Protein AF-A0A354IXG4-F1 (afdb_monomer_lite)

Secondary structure (DSSP, 8-state):
---SEEEGGGHHHHHHHHHHTT--S-GGGGEEEETTEEEE-HHHHTT-------TTTS----S-S-----S-GGGS-GGGTT-

Sequence (83 aa):
MRAASLDAATLPALQRQYRHGGGSGQVADYFEVRDGRAVLLPHLRARITWASYSLATDASCNEFQAIVCCRDPRDFGPALRQR

pLDDT: mean 81.77, std 15.67, range [49.47, 96.88]

Foldseek 3Di:
DPQQKDQLVCQVVVQVVCVVVVHDDRPLVQFDDDPRMTGGDPVVVVPDDDDDDDLVPDDDPPDDPDDDDPDDLVVDDPVSSPD

Radius of gyration: 16.33 Å; chains: 1; bounding box: 37×23×37 Å

Structure (mmCIF, N/CA/C/O backbone):
data_AF-A0A354IXG4-F1
#
_entry.id   AF-A0A354IXG4-F1
#
loop_
_atom_site.group_PDB
_atom_site.id
_atom_site.type_symbol
_atom_site.label_atom_id
_atom_site.label_alt_id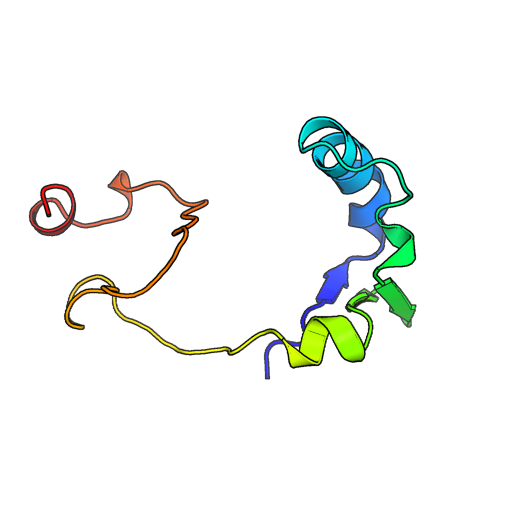
_atom_site.label_comp_id
_atom_site.label_asym_id
_atom_site.label_entity_id
_atom_site.label_seq_id
_atom_site.pdbx_PDB_ins_code
_atom_site.Cartn_x
_atom_site.Cartn_y
_atom_site.Cartn_z
_atom_site.occupancy
_atom_site.B_iso_or_equiv
_atom_site.auth_seq_id
_atom_site.auth_comp_id
_atom_site.auth_asym_id
_atom_site.auth_atom_id
_atom_site.pdbx_PDB_model_num
ATOM 1 N N . MET A 1 1 ? -7.949 -9.649 -11.263 1.00 49.47 1 MET A N 1
ATOM 2 C CA . MET A 1 1 ? -7.862 -8.217 -10.898 1.00 49.47 1 MET A CA 1
ATOM 3 C C . MET A 1 1 ? -7.173 -8.131 -9.544 1.00 49.47 1 MET A C 1
ATOM 5 O O . MET A 1 1 ? -7.683 -8.709 -8.592 1.00 49.47 1 MET A O 1
ATOM 9 N N . ARG A 1 2 ? -5.978 -7.538 -9.447 1.00 59.28 2 ARG A N 1
ATOM 10 C CA . ARG A 1 2 ? -5.269 -7.448 -8.162 1.00 59.28 2 ARG A CA 1
ATOM 11 C C . ARG A 1 2 ? -5.991 -6.388 -7.330 1.00 59.28 2 ARG A C 1
ATOM 13 O O . ARG A 1 2 ? -5.849 -5.199 -7.587 1.00 59.28 2 ARG A O 1
ATOM 20 N N . ALA A 1 3 ? -6.865 -6.812 -6.420 1.00 68.44 3 ALA A N 1
ATOM 21 C CA . ALA A 1 3 ? -7.537 -5.885 -5.520 1.00 68.44 3 ALA A CA 1
ATOM 22 C C . ALA A 1 3 ? -6.444 -5.164 -4.727 1.00 68.44 3 ALA A C 1
ATOM 24 O O . ALA A 1 3 ? -5.618 -5.847 -4.121 1.00 68.44 3 ALA A O 1
ATOM 25 N N . ALA A 1 4 ? -6.405 -3.828 -4.786 1.00 89.38 4 ALA A N 1
ATOM 26 C CA . ALA A 1 4 ? -5.469 -2.974 -4.053 1.00 89.38 4 ALA A CA 1
ATOM 27 C C . ALA A 1 4 ? -5.671 -3.172 -2.539 1.00 89.38 4 ALA A C 1
ATOM 29 O O . ALA A 1 4 ? -6.369 -2.413 -1.873 1.00 89.38 4 ALA A O 1
ATOM 30 N N . SER A 1 5 ? -5.171 -4.297 -2.042 1.00 93.00 5 SER A N 1
ATOM 31 C CA . SER A 1 5 ? -5.543 -4.895 -0.773 1.00 93.00 5 SER A CA 1
ATOM 32 C C . SER A 1 5 ? -4.383 -5.687 -0.200 1.00 93.00 5 SER A C 1
ATOM 34 O O . SER A 1 5 ? -3.598 -6.308 -0.925 1.00 93.00 5 SER A O 1
ATOM 36 N N . LEU A 1 6 ? -4.318 -5.685 1.118 1.00 93.56 6 LEU A N 1
ATOM 37 C CA . LEU A 1 6 ? -3.284 -6.306 1.925 1.00 93.56 6 LEU A CA 1
ATOM 38 C C . LEU A 1 6 ? -3.928 -7.014 3.117 1.00 93.56 6 LEU A C 1
ATOM 40 O O . LEU A 1 6 ? -5.125 -6.875 3.366 1.00 93.56 6 LEU A O 1
ATOM 44 N N . ASP A 1 7 ? -3.150 -7.836 3.808 1.00 95.50 7 ASP A N 1
ATOM 45 C CA . ASP A 1 7 ? -3.601 -8.451 5.054 1.00 95.50 7 ASP A CA 1
ATOM 46 C C . ASP A 1 7 ? -3.755 -7.360 6.119 1.00 95.50 7 ASP A C 1
ATOM 48 O O . ASP A 1 7 ? -2.811 -6.604 6.374 1.00 95.50 7 ASP A O 1
ATOM 52 N N . ALA A 1 8 ? -4.937 -7.261 6.727 1.00 95.69 8 ALA A N 1
ATOM 53 C CA . ALA A 1 8 ? -5.226 -6.240 7.726 1.00 95.69 8 ALA A CA 1
ATOM 54 C C . ALA A 1 8 ? -4.264 -6.302 8.924 1.00 95.69 8 ALA A C 1
ATOM 56 O O . ALA A 1 8 ? -3.939 -5.260 9.497 1.00 95.69 8 ALA A O 1
ATOM 57 N N . ALA A 1 9 ? -3.725 -7.483 9.245 1.00 96.19 9 ALA A N 1
ATOM 58 C CA . ALA A 1 9 ? -2.744 -7.665 10.311 1.00 96.19 9 ALA A CA 1
ATOM 59 C C . ALA A 1 9 ? -1.425 -6.908 10.063 1.00 96.19 9 ALA A C 1
ATOM 61 O O . ALA A 1 9 ? -0.653 -6.687 10.995 1.00 96.19 9 ALA A O 1
ATOM 62 N N . THR A 1 10 ? -1.158 -6.471 8.826 1.00 95.31 10 THR A N 1
ATOM 63 C CA . THR A 1 10 ? 0.055 -5.708 8.483 1.00 95.31 10 THR A CA 1
ATOM 64 C C . THR A 1 10 ? -0.079 -4.199 8.716 1.00 95.31 10 THR A C 1
ATOM 66 O O . THR A 1 10 ? 0.940 -3.509 8.808 1.00 95.31 10 THR A O 1
ATOM 69 N N . LEU A 1 11 ? -1.300 -3.668 8.880 1.00 95.00 11 LEU A N 1
ATOM 70 C CA . LEU A 1 11 ? -1.544 -2.232 9.087 1.00 95.00 11 LEU A CA 1
ATOM 71 C C . LEU A 1 11 ? -0.777 -1.633 10.285 1.00 95.00 11 LEU A C 1
ATOM 73 O O . LEU A 1 11 ? -0.191 -0.557 10.120 1.00 95.00 11 LEU A O 1
ATOM 77 N N . PRO A 1 12 ? -0.683 -2.295 11.459 1.00 94.62 12 PRO A N 1
ATOM 78 C CA . PRO A 1 12 ? 0.083 -1.759 12.586 1.00 94.62 12 PRO A CA 1
ATOM 79 C C . PRO A 1 12 ? 1.571 -1.572 12.267 1.00 94.62 12 PRO A C 1
ATOM 81 O O . PRO A 1 12 ? 2.174 -0.576 12.668 1.00 94.62 12 PRO A O 1
ATOM 84 N N . ALA A 1 13 ? 2.169 -2.496 11.509 1.00 94.12 13 ALA A N 1
ATOM 85 C CA . ALA A 1 13 ? 3.568 -2.392 11.098 1.00 94.12 13 ALA A CA 1
ATOM 86 C C . ALA A 1 13 ? 3.778 -1.248 10.089 1.00 94.12 13 ALA A C 1
ATOM 88 O O . ALA A 1 13 ? 4.742 -0.483 10.207 1.00 94.12 13 ALA A O 1
ATOM 89 N N . LEU A 1 14 ? 2.840 -1.086 9.148 1.00 95.19 14 LEU A N 1
ATOM 90 C CA . LEU A 1 14 ? 2.863 -0.023 8.140 1.00 95.19 14 LEU A CA 1
ATOM 91 C C . LEU A 1 14 ? 2.747 1.374 8.754 1.00 95.19 14 LEU A C 1
ATOM 93 O O . LEU A 1 14 ? 3.336 2.318 8.230 1.00 95.19 14 LEU A O 1
ATOM 97 N N . GLN A 1 15 ? 2.053 1.523 9.885 1.00 96.88 15 GLN A N 1
ATOM 98 C CA . GLN A 1 15 ? 1.870 2.820 10.539 1.00 96.88 15 GLN A CA 1
ATOM 99 C C . GLN A 1 15 ? 3.204 3.525 10.832 1.00 96.88 15 GLN A C 1
ATOM 101 O O . GLN A 1 15 ? 3.313 4.742 10.665 1.00 96.88 15 GLN A O 1
ATOM 106 N N . ARG A 1 16 ? 4.237 2.784 11.253 1.00 94.75 16 ARG A N 1
ATOM 107 C CA . ARG A 1 16 ? 5.564 3.365 11.515 1.00 94.75 16 ARG A CA 1
ATOM 108 C C . ARG A 1 16 ? 6.209 3.888 10.232 1.00 94.75 16 ARG A C 1
ATOM 110 O O . ARG A 1 16 ? 6.773 4.977 10.241 1.00 94.75 16 ARG A O 1
ATOM 117 N N . GLN A 1 17 ? 6.111 3.130 9.142 1.00 93.88 17 GLN A N 1
ATOM 118 C CA . GLN A 1 17 ? 6.663 3.515 7.840 1.00 93.88 17 GLN A CA 1
ATOM 119 C C . GLN A 1 17 ? 5.915 4.715 7.254 1.00 93.88 17 GLN A C 1
ATOM 121 O O . GLN A 1 17 ? 6.548 5.634 6.745 1.00 93.88 17 GLN A O 1
ATOM 126 N N . TYR A 1 18 ? 4.590 4.748 7.404 1.00 95.69 18 TYR A N 1
ATOM 127 C CA . TYR A 1 18 ? 3.754 5.874 6.998 1.00 95.69 18 TYR A CA 1
ATOM 128 C C . TYR A 1 18 ? 4.174 7.174 7.697 1.00 95.69 18 TYR A C 1
ATOM 130 O O . TYR A 1 18 ? 4.399 8.178 7.026 1.00 95.69 18 TYR A O 1
ATOM 138 N N . ARG A 1 19 ? 4.392 7.143 9.022 1.00 95.88 19 ARG A N 1
ATOM 139 C CA . ARG A 1 19 ? 4.905 8.315 9.757 1.00 95.88 19 ARG A CA 1
ATOM 140 C C . ARG A 1 19 ? 6.308 8.717 9.317 1.00 95.88 19 ARG A C 1
ATOM 142 O O . ARG A 1 19 ? 6.571 9.898 9.135 1.00 95.88 19 ARG A O 1
ATOM 149 N N . HIS A 1 20 ? 7.202 7.749 9.119 1.00 94.50 20 HIS A N 1
ATOM 150 C CA . HIS A 1 20 ? 8.562 8.027 8.649 1.00 94.50 20 HIS A CA 1
ATOM 151 C C . HIS A 1 20 ? 8.572 8.671 7.252 1.00 94.50 20 HIS A C 1
ATOM 153 O O . HIS A 1 20 ? 9.434 9.490 6.954 1.00 94.50 20 HIS A O 1
ATOM 159 N N . GLY A 1 21 ? 7.603 8.330 6.401 1.00 91.25 21 GLY A N 1
ATOM 160 C CA . GLY A 1 21 ? 7.396 8.964 5.099 1.00 91.25 21 GLY A CA 1
ATOM 161 C C . GLY A 1 21 ? 6.746 10.352 5.152 1.00 91.25 21 GLY A C 1
ATOM 162 O O . GLY A 1 21 ? 6.472 10.912 4.096 1.00 91.25 21 GLY A O 1
ATOM 163 N N . GLY A 1 22 ? 6.475 10.901 6.343 1.00 94.94 22 GLY A N 1
ATOM 164 C CA . GLY A 1 22 ? 5.840 12.212 6.527 1.00 94.94 22 GLY A CA 1
ATOM 165 C C . GLY A 1 22 ? 4.320 12.172 6.714 1.00 94.94 22 GLY A C 1
ATOM 166 O O . GLY A 1 22 ? 3.680 13.219 6.758 1.00 94.94 22 GLY A O 1
ATOM 167 N N . GLY A 1 23 ? 3.722 10.985 6.836 1.00 94.06 23 GLY A N 1
ATOM 168 C CA . GLY A 1 23 ? 2.300 10.833 7.125 1.00 94.06 23 GLY A CA 1
ATOM 169 C C . GLY A 1 23 ? 1.935 11.319 8.530 1.00 94.06 23 GLY A C 1
ATOM 170 O O . GLY A 1 23 ? 2.564 10.927 9.513 1.00 94.06 23 GLY A O 1
ATOM 171 N N . SER A 1 24 ? 0.894 12.145 8.638 1.00 95.06 24 SER A N 1
ATOM 172 C CA . SER A 1 24 ? 0.444 12.742 9.905 1.00 95.06 24 SER A CA 1
ATOM 173 C C . SER A 1 24 ? -0.781 12.059 10.530 1.00 95.06 24 SER A C 1
ATOM 175 O O . SER A 1 24 ? -1.032 12.248 11.718 1.00 95.06 24 SER A O 1
ATOM 177 N N . GLY A 1 25 ? -1.531 11.259 9.764 1.00 95.12 25 GLY A N 1
ATOM 178 C CA . GLY A 1 25 ? -2.742 10.559 10.218 1.00 95.12 25 GLY A CA 1
ATOM 179 C C . GLY A 1 25 ? -2.536 9.089 10.611 1.00 95.12 25 GLY A C 1
ATOM 180 O O . GLY A 1 25 ? -1.415 8.632 10.884 1.00 95.12 25 GLY A O 1
ATOM 181 N N . GLN A 1 26 ? -3.629 8.319 10.609 1.00 96.38 26 GLN A N 1
ATOM 182 C CA . GLN A 1 26 ? -3.557 6.864 10.723 1.00 96.38 26 GLN A CA 1
ATOM 183 C C . GLN A 1 26 ? -3.553 6.231 9.335 1.00 96.38 26 GLN A C 1
ATOM 185 O O . GLN A 1 26 ? -4.394 6.524 8.492 1.00 96.38 26 GLN A O 1
ATOM 190 N N . VAL A 1 27 ? -2.620 5.309 9.094 1.00 96.12 27 VAL A N 1
ATOM 191 C CA . VAL A 1 27 ? -2.536 4.603 7.808 1.00 96.12 27 VAL A CA 1
ATOM 192 C C . VAL A 1 27 ? -3.797 3.774 7.546 1.00 96.12 27 VAL A C 1
ATOM 194 O O . VAL A 1 27 ? -4.183 3.590 6.396 1.00 96.12 27 VAL A O 1
ATOM 197 N N . ALA A 1 28 ? -4.454 3.306 8.612 1.00 96.25 28 ALA A N 1
ATOM 198 C CA . ALA A 1 28 ? -5.694 2.543 8.540 1.00 96.25 28 ALA A CA 1
ATOM 199 C C . ALA A 1 28 ? -6.873 3.364 7.991 1.00 96.25 28 ALA A C 1
ATOM 201 O O . ALA A 1 28 ? -7.755 2.774 7.375 1.00 96.25 28 ALA A O 1
ATOM 202 N N . ASP A 1 29 ? -6.853 4.697 8.116 1.00 96.69 29 ASP A N 1
ATOM 203 C CA . ASP A 1 29 ? -7.930 5.577 7.634 1.00 96.69 29 ASP A CA 1
ATOM 204 C C . ASP A 1 29 ? -8.088 5.529 6.104 1.00 96.69 29 ASP A C 1
ATOM 206 O O . ASP A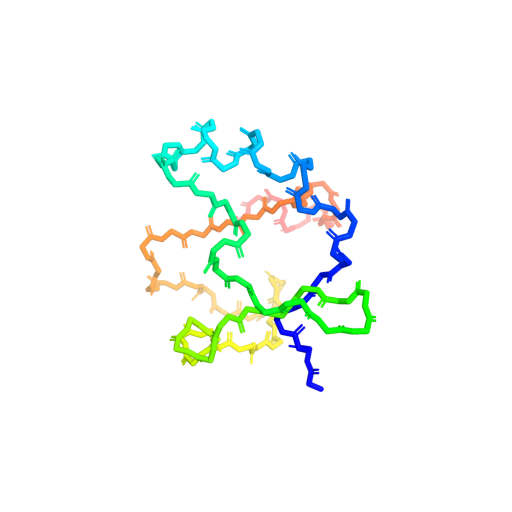 1 29 ? -9.107 5.950 5.567 1.00 96.69 29 ASP A O 1
ATOM 210 N N . TYR A 1 30 ? -7.093 4.999 5.385 1.00 96.06 30 TYR A N 1
ATOM 211 C CA . TYR A 1 30 ? -7.111 4.849 3.928 1.00 96.06 30 TYR A CA 1
ATOM 212 C C . TYR A 1 30 ? -7.636 3.488 3.446 1.00 96.06 30 TYR A C 1
ATOM 214 O O . TYR A 1 30 ? -7.639 3.223 2.236 1.00 96.06 30 TYR A O 1
ATOM 222 N N . PHE A 1 31 ? -8.072 2.623 4.367 1.00 96.44 31 PHE A N 1
ATOM 223 C CA . PHE A 1 31 ? -8.522 1.266 4.073 1.00 96.44 31 PHE A CA 1
ATOM 224 C C . PHE A 1 31 ? -9.890 0.960 4.688 1.00 96.44 31 PHE A C 1
ATOM 226 O O . PHE A 1 31 ? -10.210 1.362 5.799 1.00 96.44 31 PHE A O 1
ATOM 233 N N . GLU A 1 32 ? -10.668 0.145 3.985 1.00 95.88 32 GLU A N 1
ATOM 234 C CA . GLU A 1 32 ? -11.788 -0.598 4.553 1.00 95.88 32 GLU A CA 1
ATOM 235 C C . GLU A 1 32 ? -11.305 -1.997 4.938 1.00 95.88 32 GLU A C 1
ATOM 237 O O . GLU A 1 32 ? -10.754 -2.718 4.100 1.00 95.88 32 GLU A O 1
ATOM 242 N N . VAL A 1 33 ? -11.515 -2.402 6.192 1.00 94.44 33 VAL A N 1
ATOM 243 C CA . VAL A 1 33 ? -11.166 -3.750 6.660 1.00 94.44 33 VAL A CA 1
ATOM 244 C C . VAL A 1 33 ? -12.393 -4.655 6.586 1.00 94.44 33 VAL A C 1
ATOM 246 O O . VAL A 1 33 ? -13.399 -4.387 7.239 1.00 94.44 33 VAL A O 1
ATOM 249 N N . ARG A 1 34 ? -12.315 -5.727 5.792 1.00 92.06 34 ARG A N 1
ATOM 250 C CA . ARG A 1 34 ? -13.361 -6.753 5.652 1.00 92.06 34 ARG A CA 1
ATOM 251 C C . ARG A 1 34 ? -12.713 -8.125 5.513 1.00 92.06 34 ARG A C 1
ATOM 253 O O . ARG A 1 34 ? -11.734 -8.259 4.785 1.00 92.06 34 ARG A O 1
ATOM 260 N N . ASP A 1 35 ? -13.229 -9.124 6.225 1.00 92.44 35 ASP A N 1
ATOM 261 C CA . ASP A 1 35 ? -12.768 -10.521 6.143 1.00 92.44 35 ASP A CA 1
ATOM 262 C C . ASP A 1 35 ? -11.242 -10.689 6.316 1.00 92.44 35 ASP A C 1
ATOM 264 O O . ASP A 1 35 ? -10.578 -11.408 5.572 1.00 92.44 35 ASP A O 1
ATOM 268 N N . GLY A 1 36 ? -10.650 -9.953 7.266 1.00 94.19 36 GLY A N 1
ATOM 269 C CA . GLY A 1 36 ? -9.200 -9.970 7.520 1.00 94.19 36 GLY A CA 1
ATOM 270 C C . GLY A 1 36 ? -8.348 -9.274 6.448 1.00 94.19 36 GLY A C 1
ATOM 271 O O . GLY A 1 36 ? -7.120 -9.274 6.524 1.00 94.19 36 GLY A O 1
ATOM 272 N N . ARG A 1 37 ? -8.966 -8.641 5.448 1.00 95.44 37 ARG A N 1
ATOM 273 C CA . ARG A 1 37 ? -8.287 -7.903 4.378 1.00 95.44 37 ARG A CA 1
ATOM 274 C C . ARG A 1 37 ? -8.520 -6.411 4.542 1.00 95.44 37 ARG A C 1
ATOM 276 O O . ARG A 1 37 ? -9.648 -5.970 4.723 1.00 95.44 37 ARG A O 1
ATOM 283 N N . ALA A 1 38 ? -7.456 -5.631 4.420 1.00 95.88 38 ALA A N 1
ATOM 284 C CA . ALA A 1 38 ? -7.534 -4.186 4.282 1.00 95.88 38 ALA A CA 1
ATOM 285 C C . ALA A 1 38 ? -7.545 -3.839 2.792 1.00 95.88 38 ALA A C 1
ATOM 287 O O . ALA A 1 38 ? -6.592 -4.141 2.071 1.00 95.88 38 ALA A O 1
ATOM 288 N N . VAL A 1 39 ? -8.624 -3.228 2.318 1.00 95.00 39 VAL A N 1
ATOM 289 C CA . VAL A 1 39 ? -8.821 -2.826 0.922 1.00 95.00 39 VAL A CA 1
ATOM 290 C C . VAL A 1 39 ? -8.769 -1.308 0.839 1.00 95.00 39 VAL A C 1
ATOM 292 O O . VAL A 1 39 ? -9.445 -0.637 1.607 1.00 95.00 39 VAL A O 1
ATOM 295 N N . LEU A 1 40 ? -7.983 -0.755 -0.086 1.00 95.12 40 LEU A N 1
ATOM 296 C CA . LEU A 1 40 ? -7.924 0.694 -0.294 1.00 95.12 40 LEU A CA 1
ATOM 297 C C . LEU A 1 40 ? -9.312 1.276 -0.575 1.00 95.12 40 LEU A C 1
ATOM 299 O O . LEU A 1 40 ? -10.086 0.694 -1.346 1.00 95.12 40 LEU A O 1
ATOM 303 N N . LEU A 1 41 ? -9.577 2.456 -0.009 1.00 95.75 41 LEU A N 1
ATOM 304 C CA . LEU A 1 41 ? -10.828 3.175 -0.234 1.00 95.75 41 LEU A CA 1
ATOM 305 C C . LEU A 1 41 ? -11.114 3.351 -1.738 1.00 95.75 41 LEU A C 1
ATOM 307 O O . LEU A 1 41 ? -10.182 3.582 -2.523 1.00 95.75 41 LEU A O 1
ATOM 311 N N . PRO A 1 42 ? -12.392 3.305 -2.165 1.00 93.19 42 PRO A N 1
ATOM 312 C CA . PRO A 1 42 ? -12.754 3.328 -3.583 1.00 93.19 42 PRO A CA 1
ATOM 313 C C . PRO A 1 42 ? -12.146 4.497 -4.370 1.00 93.19 42 PRO A C 1
ATOM 315 O O . PRO A 1 42 ? -11.655 4.299 -5.481 1.00 93.19 42 PRO A O 1
ATOM 318 N N . HIS A 1 43 ? -12.117 5.696 -3.778 1.00 94.06 43 HIS A N 1
ATOM 319 C CA . HIS A 1 43 ? -11.599 6.908 -4.418 1.00 94.06 43 HIS A CA 1
ATOM 320 C C . HIS A 1 43 ? -10.070 6.908 -4.590 1.00 94.06 43 HIS A C 1
ATOM 322 O O . HIS A 1 43 ? -9.561 7.540 -5.514 1.00 94.06 43 HIS A O 1
ATOM 328 N N . LEU A 1 44 ? -9.333 6.188 -3.738 1.00 94.44 44 LEU A N 1
ATOM 329 C CA . LEU A 1 44 ? -7.886 6.005 -3.881 1.00 94.44 44 LEU A CA 1
ATOM 330 C C . LEU A 1 44 ? -7.587 4.940 -4.930 1.00 94.44 44 LEU A C 1
ATOM 332 O O . LEU A 1 44 ? -6.749 5.139 -5.805 1.00 94.44 44 LEU A O 1
ATOM 336 N N . ARG A 1 45 ? -8.331 3.830 -4.893 1.00 91.88 45 ARG A N 1
ATOM 337 C CA . ARG A 1 45 ? -8.191 2.740 -5.863 1.00 91.88 45 ARG A CA 1
ATOM 338 C C . ARG A 1 45 ? -8.470 3.195 -7.296 1.00 91.88 45 ARG A C 1
ATOM 340 O O . ARG A 1 45 ? -7.799 2.728 -8.208 1.00 91.88 45 ARG A O 1
ATOM 347 N N . ALA A 1 46 ? -9.418 4.112 -7.491 1.00 91.69 46 ALA A N 1
ATOM 348 C CA . ALA A 1 46 ? -9.748 4.671 -8.803 1.00 91.69 46 ALA A CA 1
ATOM 349 C C . ALA A 1 46 ? -8.583 5.434 -9.467 1.00 91.69 46 ALA A C 1
ATOM 351 O O . ALA A 1 46 ? -8.613 5.654 -10.672 1.00 91.69 46 ALA A O 1
ATOM 352 N N . ARG A 1 47 ? -7.554 5.819 -8.699 1.00 92.25 47 ARG A N 1
ATOM 353 C CA . ARG A 1 47 ? -6.359 6.522 -9.192 1.00 92.25 47 ARG A CA 1
ATOM 354 C C . ARG A 1 47 ? -5.194 5.583 -9.528 1.00 92.25 47 ARG A C 1
ATOM 356 O O . ARG A 1 47 ? -4.106 6.059 -9.831 1.00 92.25 47 ARG A O 1
ATOM 363 N N . ILE A 1 48 ? -5.394 4.265 -9.441 1.00 90.75 48 ILE A N 1
ATOM 364 C CA . ILE A 1 48 ? -4.356 3.260 -9.699 1.00 90.75 48 ILE A CA 1
ATOM 365 C C . ILE A 1 48 ? -4.651 2.551 -11.020 1.00 90.75 48 ILE A C 1
ATOM 367 O O . ILE A 1 48 ? -5.627 1.806 -11.129 1.00 90.75 48 ILE A O 1
ATOM 371 N N . THR A 1 49 ? -3.756 2.715 -11.993 1.00 88.12 49 THR A N 1
ATOM 372 C CA . THR A 1 49 ? -3.769 1.947 -13.243 1.00 88.12 49 THR A CA 1
ATOM 373 C C . THR A 1 49 ? -2.839 0.747 -13.114 1.00 88.12 49 THR A C 1
ATOM 375 O O . THR A 1 49 ? -1.645 0.900 -12.866 1.00 88.12 49 THR A O 1
ATOM 378 N N . TRP A 1 50 ? -3.380 -0.460 -13.289 1.00 86.81 50 TRP A N 1
ATOM 379 C CA . TRP A 1 50 ? -2.589 -1.690 -13.318 1.00 86.81 50 TRP A CA 1
ATOM 380 C C . TRP A 1 50 ? -2.243 -2.046 -14.759 1.00 86.81 50 TRP A C 1
ATOM 382 O O . TRP A 1 50 ? -3.140 -2.255 -15.572 1.00 86.81 50 TRP A O 1
ATOM 392 N N . ALA A 1 51 ? -0.954 -2.167 -15.048 1.00 82.50 51 ALA A N 1
ATOM 393 C CA . ALA A 1 51 ? -0.445 -2.628 -16.330 1.00 82.50 51 ALA A CA 1
ATOM 394 C C . ALA A 1 51 ? 0.622 -3.707 -16.106 1.00 82.50 51 ALA A C 1
ATOM 396 O O . ALA A 1 51 ? 1.320 -3.703 -15.089 1.00 82.50 51 ALA A O 1
ATOM 397 N N . SER A 1 52 ? 0.738 -4.631 -17.055 1.00 77.94 52 SER A N 1
ATOM 398 C CA . SER A 1 52 ? 1.893 -5.523 -17.152 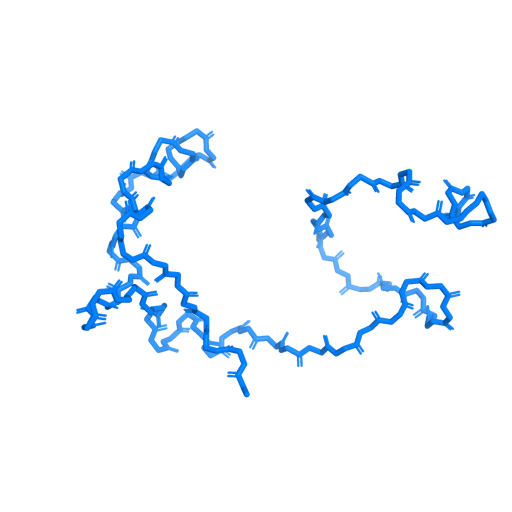1.00 77.94 52 SER A CA 1
ATOM 399 C C . SER A 1 52 ? 2.927 -4.837 -18.035 1.00 77.94 52 SER A C 1
ATOM 401 O O . SER A 1 52 ? 2.608 -4.495 -19.168 1.00 77.94 52 SER A O 1
ATOM 403 N N . TYR A 1 53 ? 4.134 -4.627 -17.515 1.00 69.69 53 TYR A N 1
ATOM 404 C CA . TYR A 1 53 ? 5.220 -3.957 -18.230 1.00 69.69 53 TYR A CA 1
ATOM 405 C C . TYR A 1 53 ? 6.504 -4.771 -18.097 1.00 69.69 53 TYR A C 1
ATOM 407 O O . TYR A 1 53 ? 6.848 -5.203 -16.990 1.00 69.69 53 TYR A O 1
ATOM 415 N N . SER A 1 54 ? 7.215 -4.975 -19.205 1.00 69.44 54 SER A N 1
ATOM 416 C CA . SER A 1 54 ? 8.529 -5.613 -19.196 1.00 69.44 54 SER A CA 1
ATOM 417 C C . SER A 1 54 ? 9.622 -4.551 -19.196 1.00 69.44 54 SER A C 1
ATOM 419 O O . SER A 1 54 ? 9.881 -3.908 -20.210 1.00 69.44 54 SER A O 1
ATOM 421 N N . LEU A 1 55 ? 10.336 -4.429 -18.073 1.00 66.81 55 LEU A N 1
ATOM 422 C CA . LEU A 1 55 ? 11.501 -3.539 -17.952 1.00 66.81 55 LEU A CA 1
ATOM 423 C C . LEU A 1 55 ? 12.628 -3.866 -18.955 1.00 66.81 55 LEU A C 1
ATOM 425 O O . LEU A 1 55 ? 13.522 -3.051 -19.148 1.00 66.81 55 LEU A O 1
ATOM 429 N N . ALA A 1 56 ? 12.599 -5.049 -19.581 1.00 63.34 56 ALA A N 1
ATOM 430 C CA . ALA A 1 56 ? 13.623 -5.508 -20.514 1.00 63.34 56 ALA A CA 1
ATOM 431 C C . ALA A 1 56 ? 13.354 -5.147 -21.982 1.00 63.34 56 ALA A C 1
ATOM 433 O O . ALA A 1 56 ? 14.299 -5.007 -22.757 1.00 63.34 56 ALA A O 1
ATOM 434 N N . THR A 1 57 ? 12.082 -5.067 -22.376 1.00 58.53 57 THR A N 1
ATOM 435 C CA . THR A 1 57 ? 11.675 -5.053 -23.792 1.00 58.53 57 THR A CA 1
ATOM 436 C C . THR A 1 57 ? 10.783 -3.878 -24.161 1.00 58.53 57 THR A C 1
ATOM 438 O O . THR A 1 57 ? 10.764 -3.508 -25.332 1.00 58.53 57 THR A O 1
ATOM 441 N N . ASP A 1 58 ? 10.073 -3.281 -23.202 1.00 59.75 58 ASP A N 1
ATOM 442 C CA . ASP A 1 58 ? 9.204 -2.142 -23.481 1.00 59.75 58 ASP A CA 1
ATOM 443 C C . ASP A 1 58 ? 9.980 -0.823 -23.377 1.00 59.75 58 ASP A C 1
ATOM 445 O O . ASP A 1 58 ? 10.798 -0.610 -22.473 1.00 59.75 58 ASP A O 1
ATOM 449 N N . ALA A 1 59 ? 9.745 0.059 -24.350 1.00 54.66 59 ALA A N 1
ATOM 450 C CA . ALA A 1 59 ? 10.408 1.348 -24.458 1.00 54.66 59 ALA A CA 1
ATOM 451 C C . ALA A 1 59 ? 10.007 2.274 -23.300 1.00 54.66 59 ALA A C 1
ATOM 453 O O . ALA A 1 59 ? 8.842 2.619 -23.145 1.00 54.66 59 ALA A O 1
ATOM 454 N N . SER A 1 60 ? 11.021 2.668 -22.529 1.00 59.50 60 SER A N 1
ATOM 455 C CA . SER A 1 60 ? 11.138 3.877 -21.710 1.00 59.50 60 SER A CA 1
ATOM 456 C C . SER A 1 60 ? 9.851 4.472 -21.103 1.00 59.50 60 SER A C 1
ATOM 458 O O . SER A 1 60 ? 9.042 5.113 -21.777 1.00 59.50 60 SER A O 1
ATOM 460 N N . CYS A 1 61 ? 9.749 4.381 -19.778 1.00 57.75 61 CYS A N 1
ATOM 461 C CA . CYS A 1 61 ? 8.791 5.099 -18.941 1.00 57.75 61 CYS A CA 1
ATOM 462 C C . CYS A 1 61 ? 9.094 6.617 -18.912 1.00 57.75 61 CYS A C 1
ATOM 464 O O . CYS A 1 61 ? 9.588 7.115 -17.906 1.00 57.75 61 CYS A O 1
ATOM 466 N N . ASN A 1 62 ? 8.869 7.353 -20.005 1.00 59.28 62 ASN A N 1
ATOM 467 C CA . ASN A 1 62 ? 9.423 8.713 -20.141 1.00 59.28 62 ASN A CA 1
ATOM 468 C C . ASN A 1 62 ? 8.628 9.841 -19.477 1.00 59.28 62 ASN A C 1
ATOM 470 O O . ASN A 1 62 ? 9.169 10.926 -19.328 1.00 59.28 62 ASN A O 1
ATOM 474 N N . GLU A 1 63 ? 7.394 9.608 -19.034 1.00 70.62 63 GLU A N 1
ATOM 475 C CA . GLU A 1 63 ? 6.548 10.681 -18.490 1.00 70.62 63 GLU A CA 1
ATOM 476 C C . GLU A 1 63 ? 6.009 10.315 -17.104 1.00 70.62 63 GLU A C 1
ATOM 478 O O . GLU A 1 63 ? 4.807 10.159 -16.888 1.00 70.62 63 GLU A O 1
ATOM 483 N N . PHE A 1 64 ? 6.922 10.142 -16.145 1.00 79.69 64 PHE A N 1
ATOM 484 C CA . PHE A 1 64 ? 6.581 9.937 -14.738 1.00 79.69 64 PHE A CA 1
ATOM 485 C C . PHE A 1 64 ? 7.332 10.932 -13.860 1.00 79.69 64 PHE A C 1
ATOM 487 O O . PHE A 1 64 ? 8.531 11.138 -14.010 1.00 79.69 64 PHE A O 1
ATOM 494 N N . GLN A 1 65 ? 6.632 11.506 -12.882 1.00 83.25 65 GLN A N 1
ATOM 495 C CA . GLN A 1 65 ? 7.242 12.395 -11.885 1.00 83.25 65 GLN A CA 1
ATOM 496 C C . GLN A 1 65 ? 8.172 11.638 -10.925 1.00 83.25 65 GLN A C 1
ATOM 498 O O . GLN A 1 65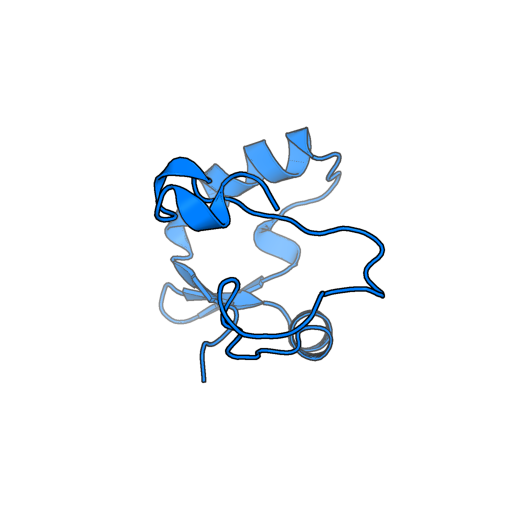 ? 9.105 12.218 -10.378 1.00 83.25 65 GLN A O 1
ATOM 503 N N . ALA A 1 66 ? 7.908 10.348 -10.702 1.00 82.62 66 ALA A N 1
ATOM 504 C CA . ALA A 1 66 ? 8.738 9.466 -9.893 1.00 82.62 66 ALA A CA 1
ATOM 505 C C . ALA A 1 66 ? 8.513 8.000 -10.290 1.00 82.62 66 ALA A C 1
ATOM 507 O O . ALA A 1 66 ? 7.383 7.595 -10.571 1.00 82.62 66 ALA A O 1
ATOM 508 N N . ILE A 1 67 ? 9.580 7.197 -10.247 1.00 82.19 67 ILE A N 1
ATOM 509 C CA . ILE A 1 67 ? 9.534 5.739 -10.414 1.00 82.19 67 ILE A CA 1
ATOM 510 C C . ILE A 1 67 ? 10.027 5.100 -9.114 1.00 82.19 67 ILE A C 1
ATOM 512 O O . ILE A 1 67 ? 11.120 5.407 -8.642 1.00 82.19 67 ILE A O 1
ATOM 516 N N . VAL A 1 68 ? 9.222 4.208 -8.530 1.00 81.69 68 VAL A N 1
ATOM 517 C CA . VAL A 1 68 ? 9.549 3.513 -7.276 1.00 81.69 68 VAL A CA 1
ATOM 518 C C . VAL A 1 68 ? 9.758 2.025 -7.550 1.00 81.69 68 VAL A C 1
ATOM 520 O O . VAL A 1 68 ? 8.815 1.307 -7.881 1.00 81.69 68 VAL A O 1
ATOM 523 N N . CYS A 1 69 ? 10.991 1.553 -7.360 1.00 79.94 69 CYS A N 1
ATOM 524 C CA . CYS A 1 69 ? 11.372 0.148 -7.493 1.00 79.94 69 CYS A CA 1
ATOM 525 C C . CYS A 1 69 ? 11.779 -0.410 -6.124 1.00 79.94 69 CYS A C 1
ATOM 527 O O . CYS A 1 69 ? 12.854 -0.112 -5.618 1.00 79.94 69 CYS A O 1
ATOM 529 N N . CYS A 1 70 ? 10.918 -1.230 -5.514 1.00 74.19 70 CYS A N 1
AT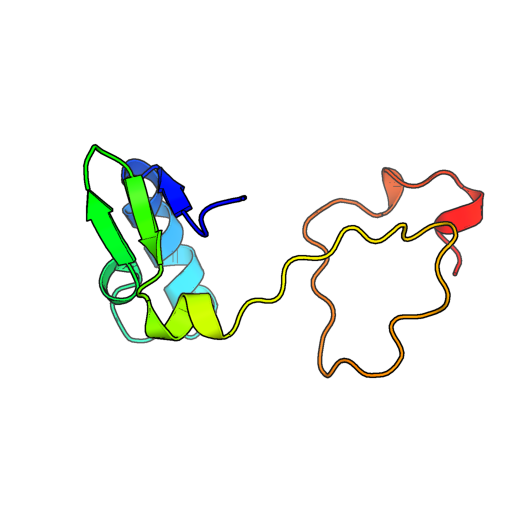OM 530 C CA . CYS A 1 70 ? 11.159 -1.791 -4.175 1.00 74.19 70 CYS A CA 1
ATOM 531 C C . CYS A 1 70 ? 11.947 -3.116 -4.179 1.00 74.19 70 CYS A C 1
ATOM 533 O O . CYS A 1 70 ? 12.144 -3.706 -3.119 1.00 74.19 70 CYS A O 1
ATOM 535 N N . ARG A 1 71 ? 12.329 -3.626 -5.357 1.00 69.12 71 ARG A N 1
ATOM 536 C CA . ARG A 1 71 ? 13.108 -4.863 -5.530 1.00 69.12 71 ARG A CA 1
ATOM 537 C C . ARG A 1 71 ? 14.483 -4.546 -6.100 1.00 69.12 71 ARG A C 1
ATOM 539 O O . ARG A 1 71 ? 14.664 -3.508 -6.732 1.00 69.12 71 ARG A O 1
ATOM 546 N N . ASP A 1 72 ? 15.436 -5.431 -5.838 1.00 56.12 72 ASP A N 1
ATOM 547 C CA . ASP A 1 72 ? 16.840 -5.164 -6.105 1.00 56.12 72 ASP A CA 1
ATOM 548 C C . ASP A 1 72 ? 17.151 -5.216 -7.613 1.00 56.12 72 ASP A C 1
ATOM 550 O O . ASP A 1 72 ? 16.831 -6.211 -8.265 1.00 56.12 72 ASP A O 1
ATOM 554 N N . PRO A 1 73 ? 17.823 -4.201 -8.186 1.00 58.94 73 PRO A N 1
ATOM 555 C CA . PRO A 1 73 ? 18.234 -4.216 -9.588 1.00 58.94 73 PRO A CA 1
ATOM 556 C C . PRO A 1 73 ? 19.131 -5.407 -9.974 1.00 58.94 73 PRO A C 1
ATOM 558 O O . PRO A 1 73 ? 19.270 -5.736 -11.150 1.00 58.94 73 PRO A O 1
ATOM 561 N N . ARG A 1 74 ? 19.761 -6.080 -9.007 1.00 60.41 74 ARG A N 1
ATOM 562 C CA . ARG A 1 74 ? 20.559 -7.294 -9.227 1.00 60.41 74 ARG A CA 1
ATOM 563 C C . ARG A 1 74 ? 19.714 -8.490 -9.668 1.00 60.41 74 ARG A C 1
ATOM 565 O O . ARG A 1 74 ? 20.287 -9.394 -10.277 1.00 60.41 74 ARG A O 1
ATOM 572 N N . ASP A 1 75 ? 18.398 -8.467 -9.442 1.00 60.88 75 ASP A N 1
ATOM 573 C CA . ASP A 1 75 ? 17.460 -9.459 -9.987 1.00 60.88 75 ASP A CA 1
ATOM 574 C C . ASP A 1 75 ? 17.377 -9.380 -11.523 1.00 60.88 75 ASP A C 1
ATOM 576 O O . ASP A 1 75 ? 16.963 -10.336 -12.180 1.00 60.88 75 ASP A O 1
ATOM 580 N N . PHE A 1 76 ? 17.814 -8.267 -12.125 1.00 60.09 76 PHE A N 1
ATOM 581 C CA . PHE A 1 76 ? 17.956 -8.159 -13.571 1.00 60.09 76 PHE A CA 1
ATOM 582 C C . PHE A 1 76 ? 19.261 -8.810 -14.051 1.00 60.09 76 PHE A C 1
ATOM 584 O O . PHE A 1 76 ? 20.325 -8.679 -13.430 1.00 60.09 76 PHE A O 1
ATOM 591 N N . GLY A 1 77 ? 19.195 -9.492 -15.200 1.00 58.72 77 GLY A N 1
ATOM 592 C CA . GLY A 1 77 ? 20.381 -9.999 -15.893 1.00 58.72 77 GLY A CA 1
ATOM 593 C C . GLY A 1 77 ? 21.378 -8.870 -16.206 1.00 58.72 77 GLY A C 1
ATOM 594 O O . GLY A 1 77 ? 20.970 -7.715 -16.340 1.00 58.72 77 GLY A O 1
ATOM 595 N N . PRO A 1 78 ? 22.685 -9.166 -16.336 1.00 60.53 78 PRO A N 1
ATOM 596 C CA . PRO A 1 78 ? 23.744 -8.151 -16.405 1.00 60.53 78 PRO A CA 1
ATOM 597 C C . PRO A 1 78 ? 23.538 -7.092 -17.502 1.00 60.53 78 PRO A C 1
ATOM 599 O O . PRO A 1 78 ? 23.880 -5.933 -17.286 1.00 60.53 78 PRO A O 1
ATOM 602 N N . ALA A 1 79 ? 22.905 -7.450 -18.624 1.00 58.50 79 ALA A N 1
ATOM 603 C CA . ALA A 1 79 ? 22.599 -6.533 -19.727 1.00 58.50 79 ALA A CA 1
ATOM 604 C C . ALA A 1 79 ? 21.566 -5.434 -19.389 1.00 58.50 79 ALA A C 1
ATOM 606 O O . ALA A 1 79 ? 21.508 -4.416 -20.072 1.00 58.50 79 ALA A O 1
ATOM 607 N N . LEU A 1 80 ? 20.751 -5.623 -18.348 1.00 57.62 80 LEU A N 1
ATOM 608 C CA . LEU A 1 80 ? 19.671 -4.708 -17.957 1.00 57.62 80 LEU A CA 1
ATOM 609 C C . LEU A 1 80 ? 20.024 -3.834 -16.745 1.00 57.62 80 LEU A C 1
ATOM 611 O O . LEU A 1 80 ? 19.260 -2.943 -16.401 1.00 57.62 80 LEU A O 1
ATOM 615 N N . ARG A 1 81 ? 21.179 -4.059 -16.104 1.00 57.88 81 ARG A N 1
ATOM 616 C CA . ARG A 1 81 ? 21.621 -3.279 -14.931 1.00 57.88 81 ARG A CA 1
ATOM 617 C C . ARG A 1 81 ? 22.253 -1.929 -15.278 1.00 57.88 81 ARG A C 1
ATOM 619 O O . ARG A 1 81 ? 22.449 -1.120 -14.381 1.00 57.88 81 ARG A O 1
ATOM 626 N N . GLN A 1 82 ? 22.637 -1.722 -16.538 1.00 55.69 82 GLN A N 1
ATOM 627 C CA . GLN A 1 82 ? 23.418 -0.562 -16.994 1.00 55.69 82 GLN A CA 1
ATOM 628 C C . GLN A 1 82 ? 22.618 0.411 -17.880 1.00 55.69 82 GLN A C 1
ATOM 630 O O . GLN A 1 82 ? 23.226 1.208 -18.590 1.00 55.69 82 GLN A O 1
ATOM 635 N N . ARG A 1 83 ? 21.284 0.316 -17.898 1.00 55.19 83 ARG A N 1
ATOM 636 C CA . ARG A 1 83 ? 20.418 1.138 -18.756 1.00 55.19 83 ARG A CA 1
ATOM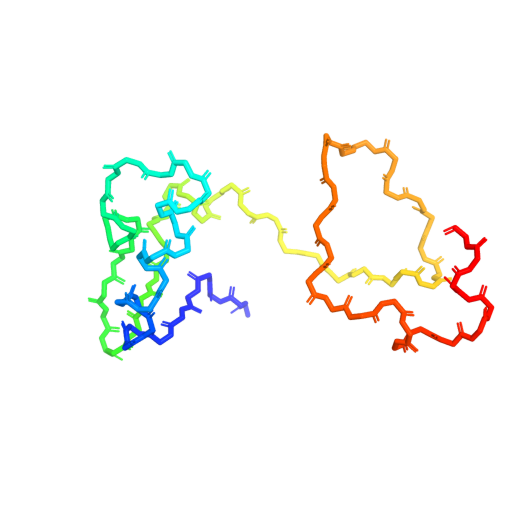 637 C C . ARG A 1 83 ? 19.681 2.198 -17.959 1.00 55.19 83 ARG A C 1
ATOM 639 O O . ARG A 1 83 ? 19.234 1.862 -16.841 1.00 55.19 83 ARG A O 1
#